Protein AF-T0US09-F1 (afdb_monomer_lite)

Secondary structure (DSSP, 8-state):
------S-------PPTTSHHHHHHHHHHHH-TTS-----SS-SS--GGGGT-----HHHHHHHHHHSTTHHHH----HHHHHHH----------EESTTSTT-EE-HHIIIIIHHHHHHHHHHH--

Sequence (127 aa):
MVVFLAPPFCPHNYTDRDSDVDQALEKMMAEFPEEHFVKRRFFPFLSDSSYLAMRESPEDIEKLKANFPLMDAIYPLPVDTIRKLDIPALDLGVYGIGAHTWKERLYKPYSYHTLPKVIRSFIKHLS

Structure (mmCIF, N/CA/C/O backbone):
data_AF-T0US09-F1
#
_entry.id   AF-T0US09-F1
#
loop_
_atom_site.group_PDB
_atom_site.id
_atom_site.type_symbol
_atom_site.label_atom_id
_atom_site.label_alt_id
_atom_site.label_comp_id
_atom_site.label_asym_id
_atom_site.label_entity_id
_atom_site.label_seq_id
_atom_site.pdbx_PDB_ins_code
_atom_site.Cartn_x
_atom_site.Cartn_y
_atom_site.Cartn_z
_atom_site.occupancy
_atom_site.B_iso_or_equiv
_atom_site.auth_seq_id
_atom_site.auth_comp_id
_atom_site.auth_asym_id
_atom_site.auth_atom_id
_atom_site.pdbx_PDB_model_num
ATOM 1 N N . MET A 1 1 ? 21.495 15.856 -14.818 1.00 71.00 1 MET A N 1
ATOM 2 C CA . MET A 1 1 ? 21.456 14.893 -15.938 1.00 71.00 1 MET A CA 1
ATOM 3 C C . MET A 1 1 ? 21.058 13.548 -15.362 1.00 71.00 1 MET A C 1
ATOM 5 O O . MET A 1 1 ? 21.727 13.104 -14.438 1.00 71.00 1 MET A O 1
ATOM 9 N N . VAL A 1 2 ? 19.959 12.956 -15.828 1.00 77.12 2 VAL A N 1
ATOM 10 C CA . VAL A 1 2 ? 19.586 11.575 -15.477 1.00 77.12 2 VAL A CA 1
ATOM 11 C C . VAL A 1 2 ? 20.272 10.661 -16.489 1.00 77.12 2 VAL A C 1
ATOM 13 O O . VAL A 1 2 ? 20.172 10.922 -17.683 1.00 77.12 2 VAL A O 1
ATOM 16 N N . VAL A 1 3 ? 21.021 9.662 -16.015 1.00 88.12 3 VAL A N 1
ATOM 17 C CA . VAL A 1 3 ? 21.761 8.729 -16.888 1.00 88.12 3 VAL A CA 1
ATOM 18 C C . VAL A 1 3 ? 20.898 7.511 -17.223 1.00 88.12 3 VAL A C 1
ATOM 20 O O . VAL A 1 3 ? 20.835 7.117 -18.380 1.00 88.12 3 VAL A O 1
ATOM 23 N N . PHE A 1 4 ? 20.225 6.942 -16.220 1.00 89.69 4 PHE A N 1
ATOM 24 C CA . PHE A 1 4 ? 19.216 5.889 -16.353 1.00 89.69 4 PHE A CA 1
ATOM 25 C C . PHE A 1 4 ? 18.419 5.738 -15.043 1.00 89.69 4 PHE A C 1
ATOM 27 O O . PHE A 1 4 ? 18.787 6.312 -14.014 1.00 89.69 4 PHE A O 1
ATOM 34 N N . LEU A 1 5 ? 17.344 4.953 -15.090 1.00 90.69 5 LEU A N 1
ATOM 35 C CA . LEU A 1 5 ? 16.525 4.487 -13.974 1.00 90.69 5 LEU A CA 1
ATOM 36 C C . LEU A 1 5 ? 16.867 3.025 -13.653 1.00 90.69 5 LEU A C 1
ATOM 38 O O . LEU A 1 5 ? 17.127 2.234 -14.558 1.00 90.69 5 LEU A O 1
ATOM 42 N N . ALA A 1 6 ? 16.879 2.678 -12.367 1.00 90.50 6 ALA A N 1
ATOM 43 C CA . ALA A 1 6 ? 17.247 1.357 -11.856 1.00 90.50 6 ALA A CA 1
ATOM 44 C C . ALA A 1 6 ? 16.068 0.721 -11.091 1.00 90.50 6 ALA A C 1
ATOM 46 O O . ALA A 1 6 ? 15.179 1.454 -10.650 1.00 90.50 6 ALA A O 1
ATOM 47 N N . PRO A 1 7 ? 16.047 -0.614 -10.899 1.00 89.62 7 PRO A N 1
ATOM 48 C CA . PRO A 1 7 ? 14.975 -1.259 -10.153 1.00 89.62 7 PRO A CA 1
ATOM 49 C C . PRO A 1 7 ? 15.042 -0.921 -8.656 1.00 89.62 7 PRO A C 1
ATOM 51 O O . PRO A 1 7 ? 16.132 -0.662 -8.138 1.00 89.62 7 PRO A O 1
ATOM 54 N N . PRO A 1 8 ? 13.915 -1.037 -7.932 1.00 90.50 8 PRO A N 1
ATOM 55 C CA . PRO A 1 8 ? 12.573 -1.319 -8.448 1.00 90.50 8 PRO A CA 1
ATOM 56 C C . PRO A 1 8 ? 11.847 -0.046 -8.918 1.00 90.50 8 PRO A C 1
ATOM 58 O O . PRO A 1 8 ? 12.033 1.031 -8.354 1.00 90.50 8 PRO A O 1
ATOM 61 N N . PHE A 1 9 ? 10.958 -0.188 -9.906 1.00 91.50 9 PHE A N 1
ATOM 62 C CA . PHE A 1 9 ? 9.924 0.810 -10.192 1.00 91.50 9 PHE A CA 1
ATOM 63 C C . PHE A 1 9 ? 8.604 0.338 -9.577 1.00 91.50 9 PHE A C 1
ATOM 65 O O . PHE A 1 9 ? 7.934 -0.519 -10.143 1.00 91.50 9 PHE A O 1
ATOM 72 N N . CYS A 1 10 ? 8.228 0.890 -8.425 1.00 92.31 10 CYS A N 1
ATOM 73 C CA . CYS A 1 10 ? 6.947 0.588 -7.789 1.00 92.31 10 CYS A CA 1
ATOM 74 C C . CYS A 1 10 ? 5.846 1.463 -8.414 1.00 92.31 10 CYS A C 1
ATOM 76 O O . CYS A 1 10 ? 5.902 2.681 -8.225 1.00 92.31 10 CYS A O 1
ATOM 78 N N . PRO A 1 11 ? 4.863 0.890 -9.138 1.00 92.56 11 PRO A N 1
ATOM 79 C CA . PRO A 1 11 ? 3.805 1.677 -9.758 1.00 92.56 11 PRO A CA 1
ATOM 80 C C . PRO A 1 11 ? 2.992 2.460 -8.730 1.00 92.56 11 PRO A C 1
ATOM 82 O O . PRO A 1 11 ? 2.760 2.004 -7.603 1.00 92.56 11 PRO A O 1
ATOM 85 N N . HIS A 1 12 ? 2.534 3.644 -9.128 1.00 90.06 12 HIS A N 1
ATOM 86 C CA . HIS A 1 12 ? 1.639 4.430 -8.296 1.00 90.06 12 HIS A CA 1
ATOM 87 C C . HIS A 1 12 ? 0.236 3.837 -8.367 1.00 90.06 12 HIS A C 1
ATOM 89 O O . HIS A 1 12 ? -0.365 3.735 -9.440 1.00 90.06 12 HIS A O 1
ATOM 95 N N . ASN A 1 13 ? -0.330 3.530 -7.203 1.00 90.69 13 ASN A N 1
ATOM 96 C CA . ASN A 1 13 ? -1.743 3.217 -7.097 1.00 90.69 13 ASN A CA 1
ATOM 97 C C . ASN A 1 13 ? -2.408 3.908 -5.917 1.00 90.69 13 ASN A C 1
ATOM 99 O O . ASN A 1 13 ? -1.768 4.391 -4.982 1.00 90.69 13 ASN A O 1
ATOM 103 N N . TYR A 1 14 ? -3.720 4.025 -6.056 1.00 91.00 14 TYR A N 1
ATOM 104 C CA . TYR A 1 14 ? -4.626 4.569 -5.069 1.00 91.00 14 TYR A CA 1
ATOM 105 C C . TYR A 1 14 ? -6.035 4.092 -5.394 1.00 91.00 14 TYR A C 1
ATOM 107 O O . TYR A 1 14 ? -6.386 3.868 -6.556 1.00 91.00 14 TYR A O 1
ATOM 115 N N . THR A 1 15 ? -6.850 4.016 -4.352 1.00 90.12 15 THR A N 1
ATOM 116 C CA . THR A 1 15 ? -8.293 3.848 -4.482 1.00 90.12 15 THR A CA 1
ATOM 117 C C . THR A 1 15 ? -8.927 5.181 -4.895 1.00 90.12 15 THR A C 1
ATOM 119 O O . THR A 1 15 ? -8.512 6.249 -4.427 1.00 90.12 15 THR A O 1
ATOM 122 N N . ASP A 1 16 ? -9.901 5.130 -5.801 1.00 90.31 16 ASP A N 1
ATOM 123 C CA . ASP A 1 16 ? -10.625 6.315 -6.258 1.00 90.31 16 ASP A CA 1
ATOM 124 C C . ASP A 1 16 ? -11.588 6.829 -5.188 1.00 90.31 16 ASP A C 1
ATOM 126 O O . ASP A 1 16 ? -12.160 6.056 -4.414 1.00 90.31 16 ASP A O 1
ATOM 130 N N . ARG A 1 17 ? -11.776 8.153 -5.157 1.00 90.94 17 ARG A N 1
ATOM 131 C CA . ARG A 1 17 ? -12.785 8.773 -4.290 1.00 90.94 17 ARG A CA 1
ATOM 132 C C . ARG A 1 17 ? -14.169 8.276 -4.679 1.00 90.94 17 ARG A C 1
ATOM 134 O O . ARG A 1 17 ? -14.418 8.040 -5.858 1.00 90.94 17 ARG A O 1
ATOM 141 N N . ASP A 1 18 ? -15.035 8.131 -3.684 1.00 91.94 18 ASP A N 1
ATOM 142 C CA . ASP A 1 18 ? -16.421 7.684 -3.858 1.00 91.94 18 ASP A CA 1
ATOM 143 C C . ASP A 1 18 ? -16.572 6.263 -4.440 1.00 91.94 18 ASP A C 1
ATOM 145 O O . ASP A 1 18 ? -17.691 5.836 -4.717 1.00 91.94 18 ASP A O 1
ATOM 149 N N . SER A 1 19 ? -15.482 5.500 -4.589 1.00 93.44 19 SER A N 1
ATOM 150 C CA . SER A 1 19 ? -15.551 4.066 -4.896 1.00 93.44 19 SER A CA 1
ATOM 151 C C . SER A 1 19 ? -16.167 3.277 -3.737 1.00 93.44 19 SER A C 1
ATOM 153 O O . SER A 1 19 ? -16.206 3.755 -2.602 1.00 93.44 19 SER A O 1
ATOM 155 N N . ASP A 1 20 ? -16.588 2.036 -3.988 1.00 95.00 20 ASP A N 1
ATOM 156 C CA . ASP A 1 20 ? -17.165 1.168 -2.951 1.00 95.00 20 ASP A CA 1
ATOM 157 C C . ASP A 1 20 ? -16.214 0.984 -1.756 1.00 95.00 20 ASP A C 1
ATOM 159 O O . ASP A 1 20 ? -16.637 1.029 -0.602 1.00 95.00 20 ASP A O 1
ATOM 163 N N . VAL A 1 21 ? -14.907 0.874 -2.023 1.00 95.19 21 VAL A N 1
ATOM 164 C CA . VAL A 1 21 ? -13.855 0.810 -0.995 1.00 95.19 21 VAL A CA 1
ATOM 165 C C . VAL A 1 21 ? -13.793 2.105 -0.184 1.00 95.19 21 VAL A C 1
ATOM 167 O O . VAL A 1 21 ? -13.697 2.056 1.042 1.00 95.19 21 VAL A O 1
ATOM 170 N N . ASP A 1 22 ? -13.862 3.259 -0.849 1.00 95.12 22 ASP A N 1
ATOM 171 C CA . ASP A 1 22 ? -13.817 4.570 -0.200 1.00 95.12 22 ASP A CA 1
ATOM 172 C C . ASP A 1 22 ? -15.040 4.787 0.700 1.0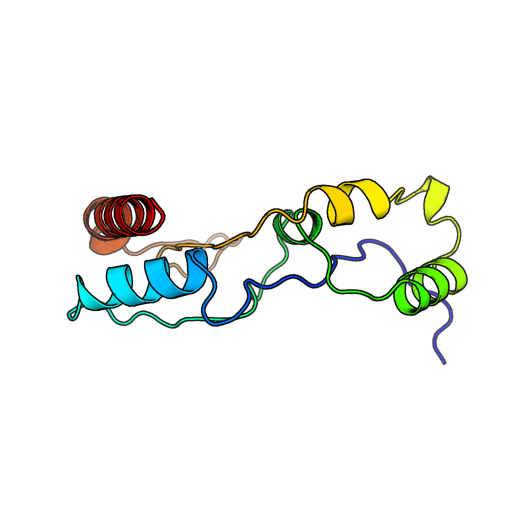0 95.12 22 ASP A C 1
ATOM 174 O O . ASP A 1 22 ? -14.906 5.146 1.868 1.00 95.12 22 ASP A O 1
ATOM 178 N N . GLN A 1 23 ? -16.232 4.475 0.190 1.00 96.12 23 GLN A N 1
ATOM 179 C CA . GLN A 1 23 ? -17.483 4.571 0.939 1.00 96.12 23 GLN A CA 1
ATOM 180 C C . GLN A 1 23 ? -17.528 3.587 2.116 1.00 96.12 23 GLN A C 1
ATOM 182 O O . GLN A 1 23 ? -18.000 3.943 3.199 1.00 96.12 23 GLN A O 1
ATOM 187 N N . ALA A 1 24 ? -17.033 2.359 1.932 1.00 96.94 24 ALA A N 1
ATOM 188 C CA . ALA A 1 24 ? -16.934 1.373 3.004 1.00 96.94 24 ALA A CA 1
ATOM 189 C C . ALA A 1 24 ? -15.979 1.832 4.112 1.00 96.94 24 ALA A C 1
ATOM 191 O O . ALA A 1 24 ? -16.265 1.633 5.295 1.00 96.94 24 ALA A O 1
ATOM 192 N N . LEU A 1 25 ? -14.875 2.488 3.740 1.00 96.31 25 LEU A N 1
ATOM 193 C CA . LEU A 1 25 ? -13.930 3.072 4.685 1.00 96.31 25 LEU A CA 1
ATOM 194 C C . LEU A 1 25 ? -14.576 4.201 5.500 1.00 96.31 25 LEU A C 1
ATOM 196 O O . LEU A 1 25 ? -14.453 4.190 6.721 1.00 96.31 25 LEU A O 1
ATOM 200 N N . GLU A 1 26 ? -15.305 5.124 4.863 1.00 96.00 26 GLU A N 1
ATOM 201 C CA . GLU A 1 26 ? -15.999 6.217 5.567 1.00 96.00 26 GLU A CA 1
ATOM 202 C C . GLU A 1 26 ? -17.067 5.689 6.542 1.00 96.00 26 GLU A C 1
ATOM 204 O O . GLU A 1 26 ? -17.131 6.117 7.696 1.00 96.00 26 GLU A O 1
ATOM 209 N N . LYS A 1 27 ? -17.876 4.706 6.114 1.00 97.19 27 LYS A N 1
ATOM 210 C CA . LYS A 1 27 ? -18.877 4.057 6.983 1.00 97.19 27 LYS A CA 1
ATOM 211 C C . LYS A 1 27 ? -18.224 3.353 8.169 1.00 97.19 27 LYS A C 1
ATOM 213 O O . LYS A 1 27 ? -18.700 3.491 9.291 1.00 97.19 27 LYS A O 1
ATOM 218 N N . MET A 1 28 ? -17.127 2.633 7.927 1.00 97.44 28 MET A N 1
ATOM 219 C CA . MET A 1 28 ? -16.358 1.986 8.987 1.00 97.44 28 MET A CA 1
ATOM 220 C C . MET A 1 28 ? -15.805 3.022 9.971 1.00 97.44 28 MET A C 1
ATOM 222 O O . MET A 1 28 ? -15.990 2.862 11.172 1.00 97.44 28 MET A O 1
ATOM 226 N N . MET A 1 29 ? -15.185 4.105 9.492 1.00 96.75 29 MET A N 1
ATOM 227 C CA . MET A 1 29 ? -14.610 5.141 10.360 1.00 96.75 29 MET A CA 1
ATOM 228 C C . MET A 1 29 ? -15.671 5.794 11.259 1.00 96.75 29 MET A C 1
ATOM 230 O O . MET A 1 29 ? -15.390 6.085 12.419 1.00 96.75 29 MET A O 1
ATOM 234 N N . ALA A 1 30 ? -16.898 5.972 10.759 1.00 97.12 30 ALA A N 1
ATOM 235 C CA . ALA A 1 30 ? -18.011 6.518 11.535 1.00 97.12 30 ALA A CA 1
ATOM 236 C C . ALA A 1 30 ? -18.491 5.599 12.681 1.00 97.12 30 ALA A C 1
ATOM 238 O O . ALA A 1 30 ? -19.095 6.092 13.633 1.00 97.12 30 ALA A O 1
ATOM 239 N N . GLU A 1 31 ? -18.229 4.287 12.619 1.00 97.88 31 GLU A N 1
ATOM 240 C CA . GLU A 1 31 ? -18.603 3.330 13.676 1.00 97.88 31 GLU A CA 1
ATOM 241 C C . GLU A 1 31 ? -17.655 3.336 14.885 1.00 97.88 31 GLU A C 1
ATOM 243 O O . GLU A 1 31 ? -18.036 2.832 15.941 1.00 97.88 31 GLU A O 1
ATOM 248 N N . PHE A 1 32 ? -16.454 3.911 14.756 1.00 96.81 32 PHE A N 1
ATOM 249 C CA . PHE A 1 32 ? -15.457 3.987 15.834 1.00 96.81 32 PHE A CA 1
ATOM 250 C C . PHE A 1 32 ? -15.042 5.450 16.085 1.00 96.81 32 PHE A C 1
ATOM 252 O O . PHE A 1 32 ? -13.895 5.820 15.826 1.00 96.81 32 PHE A O 1
ATOM 259 N N . PRO A 1 33 ? -15.958 6.314 16.564 1.00 95.25 33 PRO A N 1
ATOM 260 C CA . PRO A 1 33 ? -15.693 7.743 16.761 1.00 95.25 33 PRO A CA 1
ATOM 261 C C . PRO A 1 33 ? -14.610 8.038 17.813 1.00 95.25 33 PRO A C 1
ATOM 263 O O . PRO A 1 33 ? -14.052 9.134 17.833 1.00 95.25 33 PRO A O 1
ATOM 266 N N . GLU A 1 34 ? -14.320 7.084 18.700 1.00 94.62 34 GLU A N 1
ATOM 267 C CA . GLU A 1 34 ? -13.225 7.152 19.669 1.00 94.62 34 GLU A CA 1
ATOM 268 C C . GLU A 1 34 ? -11.833 6.931 19.055 1.00 94.62 34 GLU A C 1
ATOM 270 O O . GLU A 1 34 ? -10.830 7.275 19.682 1.00 94.62 34 GLU A O 1
ATOM 275 N N . GLU A 1 35 ? -11.755 6.370 17.846 1.0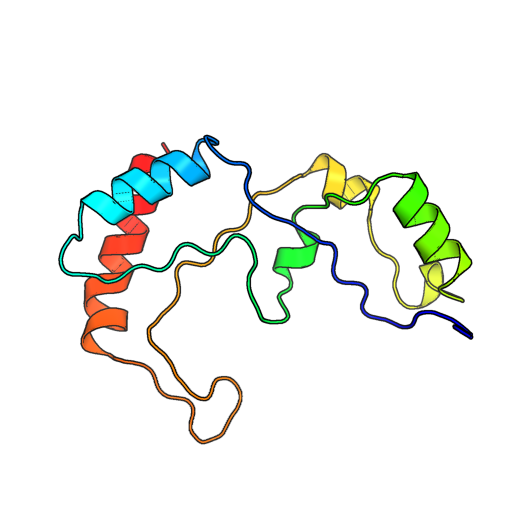0 95.19 35 GLU A N 1
ATOM 276 C CA . GLU A 1 35 ? -10.497 6.127 17.147 1.00 95.19 35 GLU A CA 1
ATOM 277 C C . GLU A 1 35 ? -10.145 7.293 16.215 1.00 95.19 35 GLU A C 1
ATOM 279 O O . GLU A 1 35 ? -10.956 7.798 15.439 1.00 95.19 35 GLU A O 1
ATOM 284 N N . HIS A 1 36 ? -8.883 7.719 16.253 1.00 91.38 36 HIS A N 1
ATOM 285 C CA . HIS A 1 36 ? -8.387 8.812 15.419 1.00 91.38 36 HIS A CA 1
ATOM 286 C C . HIS A 1 36 ? -7.780 8.280 14.119 1.00 91.38 36 HIS A C 1
ATOM 288 O O . HIS A 1 36 ? -6.558 8.232 13.949 1.00 91.38 36 HIS A O 1
ATOM 294 N N . PHE A 1 37 ? -8.636 7.885 13.179 1.00 94.50 37 PHE A N 1
ATOM 295 C CA . PHE A 1 37 ? -8.180 7.431 11.870 1.00 94.50 37 PHE A CA 1
ATOM 296 C C . PHE A 1 37 ? -7.658 8.581 11.005 1.00 94.50 37 PHE A C 1
ATOM 298 O O . PHE A 1 37 ? -8.255 9.653 10.911 1.00 94.50 37 PHE A O 1
ATOM 305 N N . VAL A 1 38 ? -6.557 8.322 10.298 1.00 91.00 38 VAL A N 1
ATOM 306 C CA . VAL A 1 38 ? -6.023 9.218 9.269 1.00 91.00 38 VAL A CA 1
ATOM 307 C C . VAL A 1 38 ? -6.077 8.495 7.933 1.00 91.00 38 VAL A C 1
ATOM 309 O O . VAL A 1 38 ? -5.231 7.650 7.639 1.00 91.00 38 VAL A O 1
ATOM 312 N N . LYS A 1 39 ? -7.056 8.858 7.104 1.00 91.50 39 LYS A N 1
ATOM 313 C CA . LYS A 1 39 ? -7.164 8.370 5.729 1.00 91.50 39 LYS A CA 1
ATOM 314 C C . LYS A 1 39 ? -6.032 8.956 4.888 1.00 91.50 39 LYS A C 1
ATOM 316 O O . LYS A 1 39 ? -5.910 10.173 4.741 1.00 91.50 39 LYS A O 1
ATOM 321 N N . ARG A 1 40 ? -5.189 8.088 4.330 1.00 91.12 40 ARG A N 1
ATOM 322 C CA . ARG A 1 40 ? -4.100 8.468 3.422 1.00 91.12 40 ARG A CA 1
ATOM 323 C C . ARG A 1 40 ? -4.341 7.839 2.065 1.00 91.12 40 ARG A C 1
ATOM 325 O O . ARG A 1 40 ? -4.620 6.653 1.976 1.00 91.12 40 ARG A O 1
ATOM 332 N N . ARG A 1 41 ? -4.189 8.642 1.012 1.00 89.50 41 ARG A N 1
ATOM 333 C CA . ARG A 1 41 ? -4.335 8.165 -0.369 1.00 89.50 41 ARG A CA 1
ATOM 334 C C . ARG A 1 41 ? -3.194 7.239 -0.799 1.00 89.50 41 ARG A C 1
ATOM 336 O O . ARG A 1 41 ? -3.400 6.401 -1.663 1.00 89.50 41 ARG A O 1
ATOM 343 N N . PHE A 1 42 ? -2.016 7.406 -0.199 1.00 88.88 42 PHE A N 1
ATOM 344 C CA . PHE A 1 42 ? -0.813 6.648 -0.521 1.00 88.88 42 PHE A CA 1
ATOM 345 C C . PHE A 1 42 ? -0.209 6.048 0.743 1.00 88.88 42 PHE A C 1
ATOM 347 O O . PHE A 1 42 ? -0.085 6.736 1.766 1.00 88.88 42 PHE A O 1
ATOM 354 N N . PHE A 1 43 ? 0.200 4.785 0.649 1.00 89.06 43 PHE A N 1
ATOM 355 C CA . PHE A 1 43 ? 0.997 4.139 1.678 1.00 89.06 43 PHE A CA 1
ATOM 356 C C . PHE A 1 43 ? 2.433 4.695 1.623 1.00 89.06 43 PHE A C 1
ATOM 358 O O . PHE A 1 43 ? 3.038 4.705 0.553 1.00 89.06 43 PHE A O 1
ATOM 365 N N . PRO A 1 44 ? 2.989 5.218 2.731 1.00 84.38 44 PRO A N 1
ATOM 366 C CA . PRO A 1 44 ? 4.252 5.961 2.700 1.00 84.38 44 PRO A CA 1
ATOM 367 C C . PRO A 1 44 ? 5.508 5.070 2.693 1.00 84.38 44 PRO A C 1
ATOM 369 O O . PRO A 1 44 ? 6.615 5.590 2.822 1.00 84.38 44 PRO A O 1
ATOM 372 N N . PHE A 1 45 ? 5.353 3.750 2.577 1.00 87.44 45 PHE A N 1
ATOM 373 C CA . PHE A 1 45 ? 6.449 2.783 2.571 1.00 87.44 45 PHE A CA 1
ATOM 374 C C . PHE A 1 45 ? 6.394 1.909 1.316 1.00 87.44 45 PHE A C 1
ATOM 376 O O . PHE A 1 45 ? 5.404 1.904 0.588 1.00 87.44 45 PHE A O 1
ATOM 383 N N . LEU A 1 46 ? 7.468 1.157 1.072 1.00 88.25 46 LEU A N 1
ATOM 384 C CA . LEU A 1 46 ? 7.500 0.171 -0.004 1.00 88.25 46 LEU A CA 1
ATOM 385 C C . LEU A 1 46 ? 6.555 -0.987 0.325 1.00 88.25 46 LEU A C 1
ATOM 387 O O . LEU A 1 46 ? 6.603 -1.531 1.427 1.00 88.25 46 LEU A O 1
ATOM 391 N N . SER A 1 47 ? 5.717 -1.356 -0.637 1.00 90.31 47 SER A N 1
ATOM 392 C CA . SER A 1 47 ? 4.795 -2.479 -0.525 1.00 90.31 47 SER A CA 1
ATOM 393 C C . SER A 1 47 ? 4.620 -3.147 -1.880 1.00 90.31 47 SER A C 1
ATOM 395 O O . SER A 1 47 ? 4.550 -2.470 -2.907 1.00 90.31 47 SER A O 1
ATOM 397 N N . ASP A 1 48 ? 4.476 -4.470 -1.877 1.00 91.81 48 ASP A N 1
ATOM 398 C CA . ASP A 1 48 ? 4.120 -5.227 -3.079 1.00 91.81 48 ASP A CA 1
ATOM 399 C C . ASP A 1 48 ? 2.711 -4.872 -3.577 1.00 91.81 48 ASP A C 1
ATOM 401 O O . ASP A 1 48 ? 2.387 -5.108 -4.743 1.00 91.81 48 ASP A O 1
ATOM 405 N N . SER A 1 49 ? 1.886 -4.227 -2.737 1.00 92.56 49 SER A N 1
ATOM 406 C CA . SER A 1 49 ? 0.595 -3.683 -3.161 1.00 92.56 49 SER A CA 1
ATOM 407 C C . SER A 1 49 ? 0.730 -2.668 -4.295 1.00 92.56 49 SER A C 1
ATOM 409 O O . SER A 1 49 ? -0.206 -2.541 -5.082 1.00 92.56 49 SER A O 1
ATOM 411 N N . SER A 1 50 ? 1.895 -2.022 -4.463 1.00 92.44 50 SER A N 1
ATOM 412 C CA . SER A 1 50 ? 2.218 -1.178 -5.623 1.00 92.44 50 SER A CA 1
ATOM 413 C C . SER A 1 50 ? 2.013 -1.886 -6.969 1.00 92.44 50 SER A C 1
ATOM 415 O O . SER A 1 50 ? 1.724 -1.225 -7.959 1.00 92.44 50 SER A O 1
ATOM 417 N N . TYR A 1 51 ? 2.105 -3.219 -7.023 1.00 94.69 51 TYR A N 1
ATOM 418 C CA . TYR A 1 51 ? 1.954 -4.004 -8.255 1.00 94.69 51 TYR A CA 1
ATOM 419 C C . TYR A 1 51 ? 0.538 -4.541 -8.495 1.00 94.69 51 TYR A C 1
ATOM 421 O O . TYR A 1 51 ? 0.331 -5.279 -9.454 1.00 94.69 51 TYR A O 1
ATOM 429 N N . LEU A 1 52 ? -0.437 -4.216 -7.642 1.00 95.00 52 LEU A N 1
ATOM 430 C CA . LEU A 1 52 ? -1.813 -4.718 -7.776 1.00 95.00 52 LEU A CA 1
ATOM 431 C C . LEU A 1 52 ? -2.681 -3.864 -8.708 1.00 95.00 52 LEU A C 1
ATOM 433 O O . LEU A 1 52 ? -3.595 -4.380 -9.350 1.00 95.00 52 LEU A O 1
ATOM 437 N N . ALA A 1 53 ? -2.353 -2.580 -8.815 1.00 94.31 53 ALA A N 1
ATOM 438 C CA . ALA A 1 53 ? -2.983 -1.612 -9.700 1.00 94.31 53 ALA A CA 1
ATOM 439 C C . ALA A 1 53 ? -1.934 -0.602 -10.180 1.00 94.31 53 ALA A C 1
ATOM 441 O O . ALA A 1 53 ? -0.871 -0.459 -9.574 1.00 94.31 53 ALA A O 1
ATOM 442 N N . MET A 1 54 ? -2.229 0.096 -11.274 1.00 93.44 54 MET A N 1
ATOM 443 C CA . MET A 1 54 ? -1.301 1.020 -11.929 1.00 93.44 54 MET A CA 1
ATOM 444 C C . MET A 1 54 ? -2.070 2.207 -12.501 1.00 93.44 54 MET A C 1
ATOM 446 O O . MET A 1 54 ? -3.131 2.027 -13.101 1.00 93.44 54 MET A O 1
ATOM 450 N N . ARG A 1 55 ? -1.532 3.420 -12.344 1.00 92.00 55 ARG A N 1
ATOM 451 C CA . ARG A 1 55 ? -2.167 4.662 -12.826 1.00 92.00 55 ARG A CA 1
ATOM 452 C C . ARG A 1 55 ? -1.334 5.405 -13.873 1.00 92.00 55 ARG A C 1
ATOM 454 O O . ARG A 1 55 ? -1.793 6.398 -14.428 1.00 92.00 55 ARG A O 1
ATOM 461 N N . GLU A 1 56 ? -0.139 4.910 -14.167 1.00 94.44 56 GLU A N 1
ATOM 462 C CA . GLU A 1 56 ? 0.742 5.374 -15.232 1.00 94.44 56 GLU A CA 1
ATOM 463 C C . GLU A 1 56 ? 0.063 5.247 -16.596 1.00 94.44 56 GLU A C 1
ATOM 465 O O . GLU A 1 56 ? -0.554 4.221 -16.913 1.00 94.44 56 GLU A O 1
ATOM 470 N N . SER A 1 57 ? 0.225 6.264 -17.441 1.00 94.56 57 SER A N 1
ATOM 471 C CA . SER A 1 57 ? -0.240 6.216 -18.826 1.00 94.56 57 SER A CA 1
ATOM 472 C C . SER A 1 57 ? 0.636 5.278 -19.675 1.00 94.56 57 SER A C 1
ATOM 474 O O . SER A 1 57 ? 1.747 4.915 -19.277 1.00 94.56 57 SER A O 1
ATOM 476 N N . PRO A 1 58 ? 0.183 4.850 -20.868 1.00 94.00 58 PRO A N 1
ATOM 477 C CA . PRO A 1 58 ? 1.051 4.135 -21.804 1.00 94.00 58 PRO A CA 1
ATOM 478 C C . PRO A 1 58 ? 2.336 4.911 -22.132 1.00 94.00 58 PRO A C 1
ATOM 480 O O . PRO A 1 58 ? 3.403 4.313 -22.193 1.00 94.00 58 PRO A O 1
ATOM 483 N N . GLU A 1 59 ? 2.254 6.238 -22.262 1.00 96.44 59 GLU A N 1
ATOM 484 C CA . GLU A 1 59 ? 3.412 7.096 -22.534 1.00 96.44 59 GLU A CA 1
ATOM 485 C C . GLU A 1 59 ? 4.424 7.094 -21.377 1.00 96.44 59 GLU A C 1
ATOM 487 O O . GLU A 1 59 ? 5.631 7.045 -21.616 1.00 96.44 59 GLU A O 1
ATOM 492 N N . ASP A 1 60 ? 3.952 7.100 -20.126 1.00 94.62 60 ASP A N 1
ATOM 493 C CA . ASP A 1 60 ? 4.826 7.034 -18.947 1.00 94.62 60 ASP A CA 1
ATOM 494 C C . ASP A 1 60 ? 5.602 5.714 -18.897 1.00 94.62 60 ASP A C 1
ATOM 496 O O . ASP A 1 60 ? 6.794 5.705 -18.591 1.00 94.62 60 ASP A O 1
ATOM 500 N N . ILE A 1 61 ? 4.949 4.603 -19.256 1.00 94.12 61 ILE A N 1
ATOM 501 C CA . ILE A 1 61 ? 5.588 3.282 -19.321 1.00 94.12 61 ILE A CA 1
ATOM 502 C C . ILE A 1 61 ? 6.641 3.225 -20.428 1.00 94.12 61 ILE A C 1
ATOM 504 O O . ILE A 1 61 ? 7.731 2.699 -20.205 1.00 94.12 61 ILE A O 1
ATOM 508 N N . GLU A 1 62 ? 6.365 3.795 -21.600 1.00 93.62 62 GLU A N 1
ATOM 509 C CA . GLU A 1 62 ? 7.359 3.846 -22.677 1.00 93.62 62 GLU A CA 1
ATOM 510 C C . GLU A 1 62 ? 8.557 4.729 -22.300 1.00 93.62 62 GLU A C 1
ATOM 512 O O . GLU A 1 62 ? 9.706 4.348 -22.531 1.00 93.62 62 GLU A O 1
ATOM 517 N N . LYS A 1 63 ? 8.326 5.860 -21.617 1.00 93.81 63 LYS A N 1
ATOM 518 C CA . LYS A 1 63 ? 9.410 6.684 -21.056 1.00 93.81 63 LYS A CA 1
ATOM 519 C C . LYS A 1 63 ? 10.217 5.930 -20.001 1.00 93.81 63 LYS A C 1
ATOM 521 O O . LYS A 1 63 ? 11.443 6.040 -20.004 1.00 93.81 63 LYS A O 1
ATOM 526 N N . LEU A 1 64 ? 9.563 5.172 -19.119 1.00 92.88 64 LEU A N 1
ATOM 527 C CA . LEU A 1 64 ? 10.230 4.336 -18.120 1.00 92.88 64 LEU A CA 1
ATOM 528 C C . LEU A 1 64 ? 11.156 3.325 -18.802 1.00 92.88 64 LEU A C 1
ATOM 530 O O . LEU A 1 64 ? 12.348 3.318 -18.511 1.00 92.88 64 LEU A O 1
ATOM 534 N N . LYS A 1 65 ? 10.638 2.541 -19.757 1.00 91.81 65 LYS A N 1
ATOM 535 C CA . LYS A 1 65 ? 11.418 1.545 -20.510 1.00 91.81 65 LYS A CA 1
ATOM 536 C C . LYS A 1 65 ? 12.596 2.174 -21.252 1.00 91.81 65 LYS A C 1
ATOM 538 O O . LYS A 1 65 ? 13.712 1.672 -21.163 1.00 91.81 65 LYS A O 1
ATOM 543 N N . ALA A 1 66 ? 12.377 3.306 -21.926 1.00 93.69 66 ALA A N 1
ATOM 544 C CA . ALA A 1 66 ? 13.426 4.015 -22.662 1.00 93.69 66 ALA A CA 1
ATOM 545 C C . ALA A 1 66 ? 14.573 4.506 -21.761 1.00 93.69 66 ALA A C 1
ATOM 547 O O . ALA A 1 66 ? 15.698 4.667 -22.229 1.00 93.69 66 ALA A O 1
ATOM 548 N N . ASN A 1 67 ? 14.298 4.734 -20.473 1.00 94.44 67 ASN A N 1
ATOM 549 C CA . ASN A 1 67 ? 15.280 5.197 -19.496 1.00 94.44 67 ASN A CA 1
ATOM 550 C C . ASN A 1 67 ? 15.732 4.100 -18.526 1.00 94.44 67 ASN A C 1
ATOM 552 O O . ASN A 1 67 ? 16.530 4.395 -17.641 1.00 94.44 67 ASN A O 1
ATOM 556 N N . PHE A 1 68 ? 15.274 2.857 -18.678 1.00 94.69 68 PHE A N 1
ATOM 557 C CA . PHE A 1 68 ? 15.597 1.743 -17.790 1.00 94.69 68 PHE A CA 1
ATOM 558 C C . PHE A 1 68 ? 16.249 0.604 -18.597 1.00 94.69 68 PHE A C 1
ATOM 560 O O . PHE A 1 68 ? 15.579 -0.335 -19.038 1.00 94.69 68 PHE A O 1
ATOM 567 N N . PRO A 1 69 ? 17.582 0.659 -18.797 1.00 92.75 69 PRO A N 1
ATOM 568 C CA . PRO A 1 69 ? 18.319 -0.367 -19.519 1.00 92.75 69 PRO A CA 1
ATOM 569 C C . PRO A 1 69 ? 18.084 -1.758 -18.934 1.00 92.75 69 PRO A C 1
ATOM 571 O O . PRO A 1 69 ? 18.131 -1.948 -17.719 1.00 92.75 69 PRO A O 1
ATOM 574 N N . LEU A 1 70 ? 17.887 -2.737 -19.820 1.00 92.31 70 LEU A N 1
ATOM 575 C CA . LEU A 1 70 ? 17.673 -4.145 -19.475 1.00 92.31 70 LEU A CA 1
ATOM 576 C C . LEU A 1 70 ? 16.423 -4.417 -18.620 1.00 92.31 70 LEU A C 1
ATOM 578 O O . LEU A 1 70 ? 16.334 -5.507 -18.059 1.00 92.31 70 LEU A O 1
ATOM 582 N N . MET A 1 71 ? 15.455 -3.491 -18.544 1.00 92.62 71 MET A N 1
ATOM 583 C CA . MET A 1 71 ? 14.223 -3.670 -17.759 1.00 92.62 71 MET A CA 1
ATOM 584 C C . MET A 1 71 ? 13.570 -5.032 -18.024 1.00 92.62 71 MET A C 1
ATOM 586 O O . MET A 1 71 ? 13.362 -5.788 -17.084 1.00 92.62 71 MET A O 1
ATOM 590 N N . ASP A 1 72 ? 13.371 -5.412 -19.286 1.00 91.31 72 ASP A N 1
ATOM 591 C CA . ASP A 1 72 ? 12.733 -6.690 -19.638 1.00 91.31 72 ASP A CA 1
ATOM 592 C C . ASP A 1 72 ? 13.514 -7.934 -19.165 1.00 91.31 72 ASP A C 1
ATOM 594 O O . ASP A 1 72 ? 12.934 -9.007 -19.021 1.00 91.31 72 ASP A O 1
ATOM 598 N N . ALA A 1 73 ? 14.821 -7.812 -18.906 1.00 93.44 73 ALA A N 1
ATOM 599 C CA . ALA A 1 73 ? 15.672 -8.918 -18.467 1.00 93.44 73 ALA A CA 1
ATOM 600 C C . ALA A 1 73 ? 15.827 -8.993 -16.939 1.00 93.44 73 ALA A C 1
ATOM 602 O O . ALA A 1 73 ? 15.826 -10.088 -16.382 1.00 93.44 73 ALA A O 1
ATOM 603 N N . ILE A 1 74 ? 15.986 -7.851 -16.258 1.00 93.88 74 ILE A N 1
ATOM 604 C CA . ILE A 1 74 ? 16.264 -7.810 -14.806 1.00 93.88 74 ILE A CA 1
ATOM 605 C C . ILE A 1 74 ? 15.049 -7.418 -13.962 1.00 93.88 74 ILE A C 1
ATOM 607 O O . ILE A 1 74 ? 15.059 -7.601 -12.746 1.00 93.88 74 ILE A O 1
ATOM 611 N N . TYR A 1 75 ? 14.018 -6.859 -14.589 1.00 93.81 75 TYR A N 1
ATOM 612 C CA . TYR A 1 75 ? 12.815 -6.365 -13.935 1.00 93.81 75 TYR A CA 1
ATOM 613 C C . TYR A 1 75 ? 11.589 -6.452 -14.875 1.00 93.81 75 TYR A C 1
ATOM 615 O O . TYR A 1 75 ? 11.032 -5.424 -15.274 1.00 93.81 75 TYR A O 1
ATOM 623 N N . PRO A 1 76 ? 11.172 -7.671 -15.275 1.00 92.50 76 PRO A N 1
ATOM 624 C CA . PRO A 1 76 ? 10.070 -7.874 -16.215 1.00 92.50 76 PRO A CA 1
ATOM 625 C C . PRO A 1 76 ? 8.721 -7.536 -15.562 1.00 92.50 76 PRO A C 1
ATOM 627 O O . PRO A 1 76 ? 8.024 -8.401 -15.034 1.00 92.50 76 PRO A O 1
ATOM 630 N N . LEU A 1 77 ? 8.357 -6.254 -15.571 1.00 93.06 77 LEU A N 1
ATOM 631 C CA . LEU A 1 77 ? 7.121 -5.759 -14.971 1.00 93.06 77 LEU A CA 1
ATOM 632 C C . LEU A 1 77 ? 5.907 -6.138 -15.847 1.00 93.06 77 LEU A C 1
ATOM 634 O O . LEU A 1 77 ? 5.832 -5.691 -16.996 1.00 93.06 77 LEU A O 1
ATOM 638 N N . PRO A 1 78 ? 4.916 -6.899 -15.340 1.00 94.88 78 PRO A N 1
ATOM 639 C CA . PRO A 1 78 ? 3.789 -7.381 -16.139 1.00 94.88 78 PRO A CA 1
ATOM 640 C C . PRO A 1 78 ? 2.688 -6.314 -16.294 1.00 94.88 78 PRO A C 1
ATOM 642 O O . PRO A 1 78 ? 1.553 -6.508 -15.858 1.00 94.88 78 PRO A O 1
ATOM 645 N N . VAL A 1 79 ? 3.020 -5.184 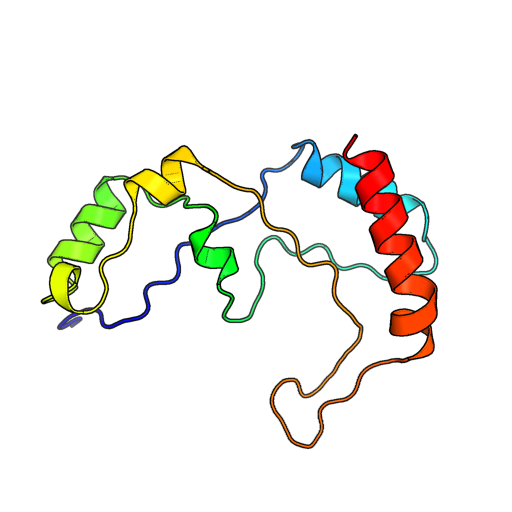-16.929 1.00 94.44 79 VAL A N 1
ATOM 646 C CA . VAL A 1 79 ? 2.175 -3.975 -17.052 1.00 94.44 79 VAL A CA 1
ATOM 647 C C . VAL A 1 79 ? 0.735 -4.293 -17.468 1.00 94.44 79 VAL A C 1
ATOM 649 O O . VAL A 1 79 ? -0.208 -3.857 -16.807 1.00 94.44 79 VAL A O 1
ATOM 652 N N . ASP A 1 80 ? 0.552 -5.089 -18.522 1.00 94.69 80 ASP A N 1
ATOM 653 C CA . ASP A 1 80 ? -0.782 -5.409 -19.044 1.00 94.69 80 ASP A CA 1
ATOM 654 C C . ASP A 1 80 ? -1.604 -6.258 -18.070 1.00 94.69 80 ASP A C 1
ATOM 656 O O . ASP A 1 80 ? -2.819 -6.098 -17.973 1.00 94.69 80 ASP A O 1
ATOM 660 N N . THR A 1 81 ? -0.946 -7.139 -17.311 1.00 97.00 81 THR A N 1
ATOM 661 C CA . THR A 1 81 ? -1.623 -7.965 -16.301 1.00 97.00 81 THR A CA 1
ATOM 662 C C . THR A 1 81 ? -2.083 -7.105 -15.131 1.00 97.00 81 THR A C 1
ATOM 664 O O . THR A 1 81 ? -3.232 -7.223 -14.715 1.00 97.00 81 THR A O 1
ATOM 667 N N . ILE A 1 82 ? -1.220 -6.205 -14.649 1.00 96.31 82 ILE A N 1
ATOM 668 C CA . ILE A 1 82 ? -1.537 -5.283 -13.549 1.00 96.31 82 ILE A CA 1
ATOM 669 C C . ILE A 1 82 ? -2.732 -4.404 -13.931 1.00 96.31 82 ILE A C 1
ATOM 671 O O . ILE A 1 82 ? -3.706 -4.329 -13.188 1.00 96.31 82 ILE A O 1
ATOM 675 N N . ARG A 1 83 ? -2.703 -3.801 -15.127 1.00 94.44 83 ARG A N 1
ATOM 676 C CA . ARG A 1 83 ? -3.803 -2.959 -15.626 1.00 94.44 83 ARG A CA 1
ATOM 677 C C . ARG A 1 83 ? -5.103 -3.726 -15.842 1.00 94.44 83 ARG A C 1
ATOM 679 O O . ARG A 1 83 ? -6.171 -3.170 -15.629 1.00 94.44 83 ARG A O 1
ATOM 686 N N . LYS A 1 84 ? -5.026 -4.979 -16.298 1.00 96.12 84 LYS A N 1
ATOM 687 C CA . LYS A 1 84 ? -6.216 -5.810 -16.517 1.00 96.12 84 LYS A CA 1
ATOM 688 C C . LYS A 1 84 ? -6.887 -6.211 -15.204 1.00 96.12 84 LYS A C 1
ATOM 690 O O . LYS A 1 84 ? -8.107 -6.341 -15.177 1.00 96.12 84 LYS A O 1
ATOM 695 N N . LEU A 1 85 ? -6.097 -6.479 -14.166 1.00 96.06 85 LEU A N 1
ATOM 696 C CA . LEU A 1 85 ? -6.609 -6.877 -12.858 1.00 96.06 85 LEU A CA 1
ATOM 697 C C . LEU A 1 85 ? -7.124 -5.678 -12.052 1.00 96.06 85 LEU A C 1
ATOM 699 O O . LEU A 1 85 ? -8.162 -5.818 -11.417 1.00 96.06 85 LEU A O 1
ATOM 703 N N . ASP A 1 86 ? -6.409 -4.546 -12.090 1.00 94.25 86 ASP A N 1
ATOM 704 C CA . ASP A 1 86 ? -6.729 -3.285 -11.395 1.00 94.25 86 ASP A CA 1
ATOM 705 C C . ASP A 1 86 ? -7.275 -3.496 -9.972 1.00 94.25 86 ASP A C 1
ATOM 707 O O . ASP A 1 86 ? -8.353 -3.027 -9.609 1.00 94.25 86 ASP A O 1
ATOM 711 N N . ILE A 1 87 ? -6.550 -4.280 -9.167 1.00 93.88 87 ILE A N 1
ATOM 712 C CA . ILE A 1 87 ? -7.029 -4.708 -7.852 1.00 93.88 87 ILE A CA 1
ATOM 713 C C . ILE A 1 87 ? -6.807 -3.564 -6.853 1.00 93.88 87 ILE A C 1
ATOM 715 O O . ILE A 1 87 ? -5.652 -3.205 -6.595 1.00 93.88 87 ILE A O 1
ATOM 719 N N . PRO A 1 88 ? -7.871 -3.004 -6.243 1.00 91.88 88 PRO A N 1
ATOM 720 C CA . PRO A 1 88 ? -7.714 -1.976 -5.227 1.00 91.88 88 PRO A CA 1
ATOM 721 C C . PRO A 1 88 ? -7.028 -2.557 -3.988 1.00 91.88 88 PRO A C 1
ATOM 723 O O . PRO A 1 88 ? -7.360 -3.648 -3.519 1.00 91.88 88 PRO A O 1
ATOM 726 N N . ALA A 1 89 ? -6.085 -1.799 -3.437 1.00 91.88 89 ALA A N 1
ATOM 727 C CA . ALA A 1 89 ? -5.376 -2.142 -2.214 1.00 91.88 89 ALA A CA 1
ATOM 728 C C . ALA A 1 89 ? -5.646 -1.091 -1.132 1.00 91.88 89 ALA A C 1
ATOM 730 O O . ALA A 1 89 ? -5.648 0.115 -1.395 1.00 91.88 89 ALA A O 1
ATOM 731 N N . LEU A 1 90 ? -5.865 -1.564 0.092 1.00 93.25 90 LEU A N 1
ATOM 732 C CA . LEU A 1 90 ? -6.114 -0.742 1.268 1.00 93.25 90 LEU A CA 1
ATOM 733 C C . LEU A 1 90 ? -5.419 -1.373 2.475 1.00 93.25 90 LEU A C 1
ATOM 735 O O . LEU A 1 90 ? -5.651 -2.542 2.781 1.00 93.25 90 LEU A O 1
ATOM 739 N N . ASP A 1 91 ? -4.639 -0.572 3.195 1.00 93.81 91 ASP A N 1
ATOM 740 C CA . ASP A 1 91 ? -3.967 -0.997 4.420 1.00 93.81 91 ASP A CA 1
ATOM 741 C C . ASP A 1 91 ? -4.702 -0.475 5.662 1.00 93.81 91 ASP A C 1
ATOM 743 O O . ASP A 1 91 ? -4.731 0.727 5.937 1.00 93.81 91 ASP A O 1
ATOM 747 N N . LEU A 1 92 ? -5.260 -1.396 6.453 1.00 95.25 92 LEU A N 1
ATOM 748 C CA . LEU A 1 92 ? -5.805 -1.124 7.786 1.00 95.25 92 LEU A CA 1
ATOM 749 C C . LEU A 1 92 ? -4.770 -1.537 8.840 1.00 95.25 92 LEU A C 1
ATOM 751 O O . LEU A 1 92 ? -4.692 -2.695 9.252 1.00 95.25 92 LEU A O 1
ATOM 755 N N . GLY A 1 93 ? -3.925 -0.580 9.221 1.00 92.69 93 GLY A N 1
ATOM 756 C CA . GLY A 1 93 ? -2.729 -0.828 10.023 1.00 92.69 93 GLY A CA 1
ATOM 757 C C . GLY A 1 93 ? -2.905 -0.707 11.539 1.00 92.69 93 GLY A C 1
ATOM 758 O O . GLY A 1 93 ? -3.904 -0.208 12.058 1.00 92.69 93 GLY A O 1
ATOM 759 N N . VAL A 1 94 ? -1.863 -1.138 12.252 1.00 94.38 94 VAL A N 1
ATOM 760 C CA . VAL A 1 94 ? -1.705 -0.973 13.704 1.00 94.38 94 VAL A CA 1
ATOM 761 C C . VAL A 1 94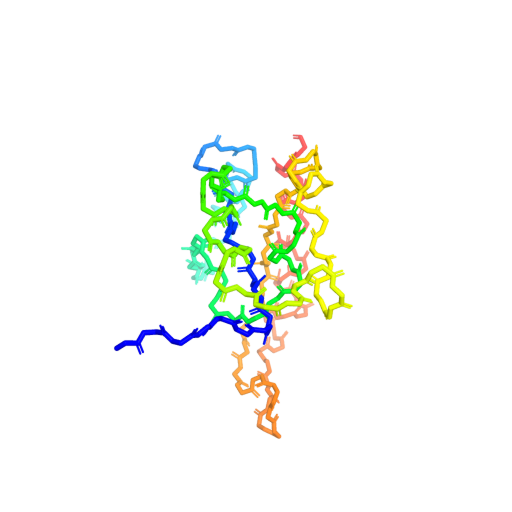 ? -1.117 0.393 14.061 1.00 94.38 94 VAL A C 1
ATOM 763 O O . VAL A 1 94 ? -0.368 0.986 13.284 1.00 94.38 94 VAL A O 1
ATOM 766 N N . TYR A 1 95 ? -1.342 0.846 15.294 1.00 94.31 95 TYR A N 1
ATOM 767 C CA . TYR A 1 95 ? -0.507 1.889 15.891 1.00 94.31 95 TYR A CA 1
ATOM 768 C C . TYR A 1 95 ? 0.828 1.280 16.325 1.00 94.31 95 TYR A C 1
ATOM 770 O O . TYR A 1 95 ? 0.941 0.677 17.396 1.00 94.31 95 TYR A O 1
ATOM 778 N N . GLY A 1 96 ? 1.835 1.409 15.465 1.00 92.81 96 GLY A N 1
ATOM 779 C CA . GLY A 1 96 ? 3.182 0.898 15.690 1.00 92.81 96 GLY A CA 1
ATOM 780 C C . GLY A 1 96 ? 4.257 1.937 15.409 1.00 92.81 96 GLY A C 1
ATOM 781 O O . GLY A 1 96 ? 4.032 2.912 14.695 1.00 92.81 96 GLY A O 1
ATOM 782 N N . ILE A 1 97 ? 5.438 1.726 15.989 1.00 94.00 97 ILE A N 1
ATOM 783 C CA . ILE A 1 97 ? 6.624 2.555 15.762 1.00 94.00 97 ILE A CA 1
ATOM 784 C C . ILE A 1 97 ? 7.877 1.692 15.654 1.00 94.00 97 ILE A C 1
ATOM 786 O O . ILE A 1 97 ? 8.017 0.684 16.345 1.00 94.00 97 ILE A O 1
ATOM 790 N N . GLY A 1 98 ? 8.813 2.132 14.811 1.00 93.62 98 GLY A N 1
ATOM 791 C CA . GLY A 1 98 ? 10.097 1.460 14.615 1.00 93.62 98 GLY A CA 1
ATOM 792 C C . GLY A 1 98 ? 10.024 0.182 13.779 1.00 93.62 98 GLY A C 1
ATOM 793 O O . GLY A 1 98 ? 10.821 -0.713 14.041 1.00 93.62 98 GLY A O 1
ATOM 794 N N . ALA A 1 99 ? 9.100 0.093 12.816 1.00 91.31 99 ALA A N 1
ATOM 795 C CA . ALA A 1 99 ? 9.016 -1.033 11.880 1.00 91.31 99 ALA A CA 1
ATOM 796 C C . ALA A 1 99 ? 10.376 -1.318 11.217 1.00 91.31 99 ALA A C 1
ATOM 798 O O . ALA A 1 99 ? 11.083 -0.380 10.842 1.00 91.31 99 ALA A O 1
ATOM 799 N N . HIS A 1 100 ? 10.737 -2.599 11.095 1.00 91.19 100 HIS A N 1
ATOM 800 C CA . HIS A 1 100 ? 12.028 -3.068 10.565 1.00 91.19 100 HIS A CA 1
ATOM 801 C C . HIS A 1 100 ? 13.251 -2.603 11.373 1.00 91.19 100 HIS A C 1
ATOM 803 O O . HIS A 1 100 ? 14.365 -2.509 10.855 1.00 91.19 100 HIS A O 1
ATOM 809 N N . THR A 1 101 ? 13.067 -2.322 12.664 1.00 95.19 101 THR A N 1
ATOM 810 C CA . THR A 1 101 ? 14.163 -2.003 13.585 1.00 95.19 101 THR A CA 1
ATOM 811 C C . THR A 1 101 ? 14.060 -2.845 14.848 1.00 95.19 101 THR A C 1
ATOM 813 O O . THR A 1 101 ? 12.993 -3.321 15.217 1.00 95.19 101 THR A O 1
ATOM 816 N N . TRP A 1 102 ? 15.149 -2.953 15.604 1.00 96.06 102 TRP A N 1
ATOM 817 C CA . TRP A 1 102 ? 15.132 -3.627 16.908 1.00 96.06 102 TRP A CA 1
ATOM 818 C C . TRP A 1 102 ? 14.203 -2.962 17.946 1.00 96.06 102 TRP A C 1
ATOM 820 O O . TRP A 1 102 ? 13.917 -3.555 18.982 1.00 96.06 102 TRP A O 1
ATOM 830 N N . LYS A 1 103 ? 13.741 -1.727 17.690 1.00 96.31 103 LYS A N 1
ATOM 831 C CA . LYS A 1 103 ? 12.795 -0.986 18.541 1.00 96.31 103 LYS A CA 1
ATOM 832 C C . LYS A 1 103 ? 11.334 -1.175 18.120 1.00 96.31 103 LYS A C 1
ATOM 834 O O . LYS A 1 103 ? 10.477 -0.459 18.653 1.00 96.31 103 LYS A O 1
ATOM 839 N N . GLU A 1 104 ? 11.063 -2.057 17.161 1.00 97.00 104 GLU A N 1
ATOM 840 C CA . GLU A 1 104 ? 9.721 -2.317 16.653 1.00 97.00 104 GLU A CA 1
ATOM 841 C C . GLU A 1 104 ? 8.764 -2.686 17.788 1.00 97.00 104 GLU A C 1
ATOM 843 O O . GLU A 1 104 ? 9.032 -3.565 18.609 1.00 97.00 104 GLU A O 1
ATOM 848 N N . ARG A 1 105 ? 7.649 -1.961 17.868 1.00 96.81 105 ARG A N 1
ATOM 849 C CA . ARG A 1 105 ? 6.598 -2.192 18.861 1.00 96.81 105 ARG A CA 1
ATOM 850 C C . ARG A 1 105 ? 5.265 -1.659 18.367 1.00 96.81 105 ARG A C 1
ATOM 852 O O . ARG A 1 105 ? 5.218 -0.667 17.643 1.00 96.81 105 ARG A O 1
ATOM 859 N N . LEU A 1 106 ? 4.191 -2.286 18.830 1.00 96.69 106 LEU A N 1
ATOM 860 C CA . LEU A 1 106 ? 2.811 -1.904 18.543 1.00 96.69 106 LEU A CA 1
ATOM 861 C C . LEU A 1 106 ? 1.997 -1.710 19.825 1.00 96.69 106 LEU A C 1
ATOM 863 O O . LEU A 1 106 ? 2.336 -2.242 20.887 1.00 96.69 106 LEU A O 1
ATOM 867 N N . TYR A 1 107 ? 0.904 -0.959 19.724 1.00 97.06 107 TYR A N 1
ATOM 868 C CA . TYR A 1 107 ? -0.058 -0.784 20.805 1.00 97.06 107 TYR A CA 1
ATOM 869 C C . TYR A 1 107 ? -1.034 -1.970 20.840 1.00 97.06 107 TYR A C 1
ATOM 871 O O . TYR A 1 107 ? -1.944 -2.082 20.014 1.00 97.06 107 TYR A O 1
ATOM 879 N N . LYS A 1 108 ? -0.818 -2.887 21.793 1.00 97.38 108 LYS A N 1
ATOM 880 C CA . LYS A 1 108 ? -1.566 -4.153 21.910 1.00 97.38 108 LYS A CA 1
ATOM 881 C C . LYS A 1 108 ? -3.081 -3.981 22.084 1.00 97.38 108 LYS A C 1
ATOM 883 O O . LYS A 1 108 ? -3.794 -4.706 21.396 1.00 97.38 108 LYS A O 1
ATOM 888 N N . PRO A 1 109 ? -3.593 -3.063 22.934 1.00 96.75 109 PRO A N 1
ATOM 889 C CA . PRO A 1 109 ? -5.035 -2.904 23.111 1.00 96.75 109 PRO A CA 1
ATOM 890 C C . PRO A 1 109 ? -5.757 -2.625 21.791 1.00 96.75 109 PRO A C 1
ATOM 892 O O . PRO A 1 109 ? -6.702 -3.332 21.452 1.00 96.75 109 PRO A O 1
ATOM 895 N N . TYR A 1 110 ? -5.235 -1.692 20.990 1.00 97.38 110 TYR A N 1
ATOM 896 C CA . TYR A 1 110 ? -5.767 -1.439 19.653 1.00 97.38 110 TYR A CA 1
ATOM 897 C C . TYR A 1 110 ? -5.578 -2.651 18.735 1.00 97.38 110 TYR A C 1
ATOM 899 O O . TYR A 1 110 ? -6.536 -3.156 18.161 1.00 97.38 110 TYR A O 1
ATOM 907 N N . SER A 1 111 ? -4.353 -3.169 18.633 1.00 96.75 111 SER A N 1
ATOM 908 C CA . SER A 1 111 ? -4.006 -4.175 17.619 1.00 96.75 111 SER A CA 1
ATOM 909 C C . SER A 1 111 ? -4.722 -5.514 17.815 1.00 96.75 111 SER A C 1
ATOM 911 O O . SER A 1 111 ? -5.058 -6.177 16.840 1.00 96.75 111 SER A O 1
ATOM 913 N N . TYR A 1 112 ? -4.958 -5.930 19.063 1.00 97.12 112 TYR A N 1
ATOM 914 C CA . TYR A 1 112 ? -5.529 -7.245 19.379 1.00 97.12 112 TYR A CA 1
ATOM 915 C C . TYR A 1 112 ? -7.026 -7.205 19.691 1.00 97.12 112 TYR A C 1
ATOM 917 O O . TYR A 1 112 ? -7.663 -8.259 19.705 1.00 97.12 112 TYR A O 1
ATOM 925 N N . HIS A 1 113 ? -7.605 -6.024 19.930 1.00 96.75 113 HIS A N 1
ATOM 926 C CA . HIS A 1 113 ? -9.018 -5.907 20.301 1.00 96.75 113 HIS A CA 1
ATOM 927 C C . HIS A 1 113 ? -9.812 -4.948 19.4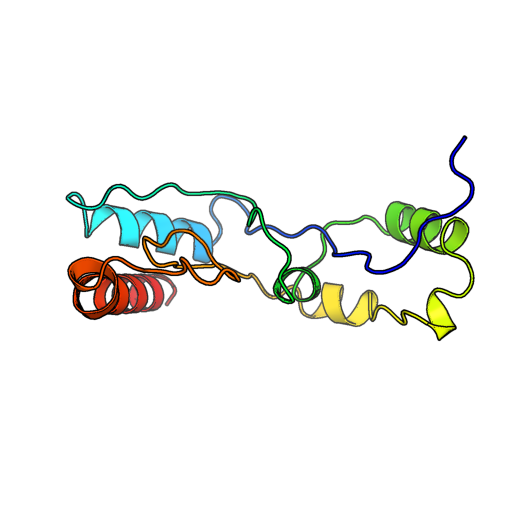12 1.00 96.75 113 HIS A C 1
ATOM 929 O O . HIS A 1 113 ? -10.927 -5.301 19.025 1.00 96.75 113 HIS A O 1
ATOM 935 N N . THR A 1 114 ? -9.267 -3.778 19.065 1.00 97.50 114 THR A N 1
ATOM 936 C CA . THR A 1 114 ? -9.956 -2.791 18.214 1.00 97.50 114 THR A CA 1
ATOM 937 C C . THR A 1 114 ? -9.808 -3.121 16.731 1.00 97.50 114 THR A C 1
ATOM 939 O O . THR A 1 114 ? -10.811 -3.329 16.051 1.00 97.50 114 THR A O 1
ATOM 942 N N . LEU A 1 115 ? -8.577 -3.250 16.228 1.00 97.81 115 LEU A N 1
ATOM 943 C CA . LEU A 1 115 ? -8.293 -3.448 14.804 1.00 97.81 115 LEU A CA 1
ATOM 944 C C . LEU A 1 115 ? -9.029 -4.659 14.189 1.00 97.81 115 LEU A C 1
ATOM 946 O O . LEU A 1 115 ? -9.575 -4.522 13.096 1.00 97.81 115 LEU A O 1
ATOM 950 N N . PRO A 1 116 ? -9.159 -5.823 14.860 1.00 97.94 116 PRO A N 1
ATOM 951 C CA . PRO A 1 116 ? -9.950 -6.925 14.313 1.00 97.94 116 PRO A CA 1
ATOM 952 C C . PRO A 1 116 ? -11.436 -6.583 14.118 1.00 97.94 116 PRO A C 1
ATOM 954 O O . PRO A 1 116 ? -12.071 -7.117 13.209 1.00 97.94 116 PRO A O 1
ATOM 957 N N . LYS A 1 117 ? -12.007 -5.706 14.956 1.00 98.12 117 LYS A N 1
ATOM 958 C CA . LYS A 1 117 ? -13.392 -5.223 14.810 1.00 98.12 117 LYS A CA 1
ATOM 959 C C . LYS A 1 117 ? -13.500 -4.219 13.665 1.00 98.12 117 LYS A C 1
ATOM 961 O O . LYS A 1 117 ? -14.418 -4.339 12.862 1.00 98.12 117 LYS A O 1
ATOM 966 N N . VAL A 1 118 ? -12.530 -3.311 13.562 1.00 98.12 118 VAL A N 1
ATOM 967 C CA . VAL A 1 118 ? -12.382 -2.341 12.462 1.00 98.12 118 VAL A CA 1
ATOM 968 C C . VAL A 1 118 ? -12.349 -3.059 11.112 1.00 98.12 118 VAL A C 1
ATOM 970 O O . VAL A 1 118 ? -13.159 -2.766 10.238 1.00 98.12 118 VAL A O 1
ATOM 973 N N . ILE A 1 119 ? -11.498 -4.082 10.966 1.00 97.75 119 ILE A N 1
ATOM 974 C CA . ILE A 1 119 ? -11.396 -4.881 9.732 1.00 97.75 119 ILE A CA 1
ATOM 975 C C . ILE A 1 119 ? -12.730 -5.568 9.401 1.00 97.75 119 ILE A C 1
ATOM 977 O O . ILE A 1 119 ? -13.172 -5.547 8.255 1.00 97.75 119 ILE A O 1
ATOM 981 N N . ARG A 1 120 ? -13.405 -6.164 10.395 1.00 97.81 120 ARG A N 1
ATOM 982 C CA . ARG A 1 120 ? -14.714 -6.811 10.182 1.00 97.81 120 ARG A CA 1
ATOM 983 C C . ARG A 1 120 ? -15.801 -5.817 9.773 1.00 97.81 120 ARG A C 1
ATOM 985 O O . ARG A 1 120 ? -16.619 -6.159 8.926 1.00 97.81 120 ARG A O 1
ATOM 992 N N . SER A 1 121 ? -15.811 -4.622 10.365 1.00 98.00 121 SER A N 1
ATOM 993 C CA . SER A 1 121 ? -16.735 -3.545 9.995 1.00 98.00 121 SER A CA 1
ATOM 994 C C . SER A 1 121 ? -16.496 -3.093 8.552 1.00 98.00 121 SER A C 1
ATOM 996 O O . SER A 1 121 ? -17.438 -3.064 7.765 1.00 98.00 121 SER A O 1
ATOM 998 N N . PHE A 1 122 ? -15.236 -2.876 8.159 1.00 97.81 122 PHE A N 1
ATOM 999 C CA . PHE A 1 122 ? -14.889 -2.544 6.775 1.00 97.81 122 PHE A CA 1
ATOM 1000 C C . PHE A 1 122 ? -15.402 -3.597 5.780 1.00 97.81 122 PHE A C 1
ATOM 1002 O O . PHE A 1 122 ? -16.108 -3.254 4.836 1.00 97.81 122 PHE A O 1
ATOM 1009 N N . ILE A 1 123 ? -15.124 -4.884 6.027 1.00 97.19 123 ILE A N 1
ATOM 1010 C CA . ILE A 1 123 ? -15.582 -5.982 5.155 1.00 97.19 123 ILE A CA 1
ATOM 1011 C C . ILE A 1 123 ? -17.115 -5.997 5.037 1.00 97.19 123 ILE A C 1
ATOM 1013 O O . ILE A 1 123 ? -17.644 -6.222 3.951 1.00 97.19 123 ILE A O 1
ATOM 1017 N N . LYS A 1 124 ? -17.833 -5.728 6.134 1.00 97.38 124 LYS A N 1
ATOM 1018 C CA . LYS A 1 124 ? -19.301 -5.670 6.146 1.00 97.38 124 LYS A CA 1
ATOM 1019 C C . LYS A 1 124 ? -19.855 -4.535 5.276 1.00 97.38 124 LYS A C 1
ATOM 1021 O O . LYS A 1 124 ? -20.921 -4.708 4.697 1.00 97.38 124 LYS A O 1
ATOM 1026 N N . HIS A 1 125 ? -19.163 -3.398 5.198 1.00 97.12 125 HIS A N 1
ATOM 1027 C CA . HIS A 1 125 ? -19.589 -2.242 4.395 1.00 97.12 125 HIS A CA 1
ATOM 1028 C C . HIS A 1 125 ? -19.137 -2.287 2.936 1.00 97.12 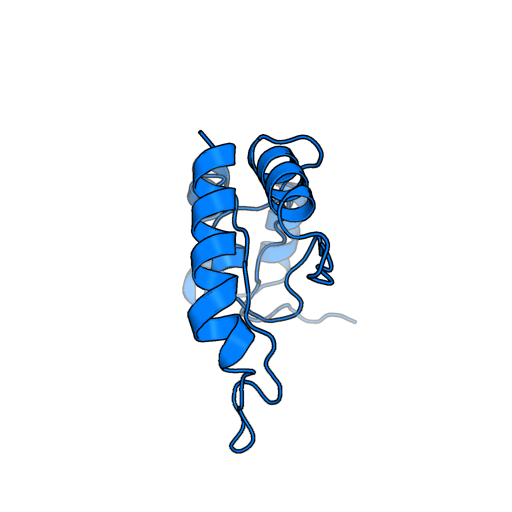125 HIS A C 1
ATOM 1030 O O . HIS A 1 125 ? -19.682 -1.540 2.130 1.00 97.12 125 HIS A O 1
ATOM 1036 N N . LEU A 1 126 ? -18.159 -3.136 2.608 1.00 93.19 126 LEU A N 1
ATOM 1037 C CA . LEU A 1 126 ? -17.682 -3.366 1.240 1.00 93.19 126 LEU A CA 1
ATOM 1038 C C . LEU A 1 126 ? -18.633 -4.263 0.418 1.00 93.19 126 LEU A C 1
ATOM 1040 O O . LEU A 1 126 ? -18.428 -4.428 -0.780 1.00 93.19 126 LEU A O 1
ATOM 1044 N N . SER A 1 127 ? -19.630 -4.874 1.070 1.00 67.75 127 SER A N 1
ATOM 1045 C CA . SER A 1 127 ? -20.568 -5.843 0.480 1.00 67.75 127 SER A CA 1
ATOM 1046 C C . SER A 1 127 ? -21.812 -5.193 -0.118 1.00 67.75 127 SER A C 1
ATOM 1048 O O . SER A 1 127 ? -22.378 -4.293 0.546 1.00 67.75 127 SER A O 1
#

Foldseek 3Di:
DQQADEDDDQADDFDDDPPLLNQLLVQLCVVCVVDDDDDDRDDPDDDPVSQQAHDDDPVRVVVNPVRHPCCCPPPNRPVVVSHVRRDHDDDQDFQWPDPPHPRTDTDCCCVPPVSVVSVVSSVVSSD

pLDDT: mean 93.44, std 4.35, range [67.75, 98.12]

Radius of gyration: 18.18 Å; chains: 1; bounding box: 42×24×46 Å